Protein AF-A0A529WY49-F1 (afdb_monomer)

Sequence (151 aa):
MQHLTAADKLTPVLFQMRWRTIGAAQGFFITSDDPVVRWVEPKTWHPIYGDHGYLNKTAVVTFPLTPKVMLAMSWEDEGANAFAGRQGVDRLNRLRALQADEYLYAHLDHEVIRRMAVATKGSRPRMTTEGFGPKKFAATTLRRGRANRPS

Mean predicted aligned error: 10.13 Å

Radius of gyration: 17.01 Å; Cα contacts (8 Å, |Δi|>4): 220; chains: 1; bounding box: 43×46×38 Å

Foldseek 3Di:
DFVVQLCVQCV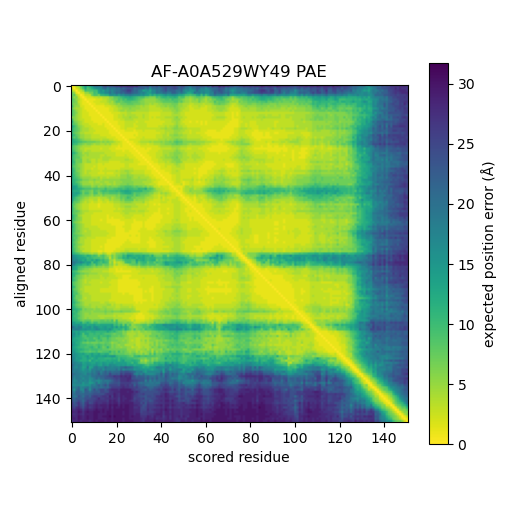VLQVLWDKAKEFAPDWFAKAAPPQKFKDADQVCADPPPGRVPSPRQRIKIWGAPTRTMIMITHNDPPDHYHYDYPVRRVVNNLRNLLQHQQDMGDPDDDVVVVVSVVVNHPNHDPDDPPPGTPPDDDPPPPPPPPPDDDD

Structure (mmCIF, N/CA/C/O backbone):
data_AF-A0A529WY49-F1
#
_entry.id   AF-A0A529WY49-F1
#
loop_
_atom_site.group_PDB
_atom_site.id
_atom_site.type_symbol
_atom_site.label_atom_id
_atom_site.label_alt_id
_atom_site.label_comp_id
_atom_site.label_asym_id
_atom_site.label_entity_id
_atom_site.label_seq_id
_atom_site.pdbx_PDB_ins_code
_atom_site.Cartn_x
_atom_site.Cartn_y
_atom_site.Cartn_z
_atom_site.occupancy
_atom_site.B_iso_or_equiv
_atom_site.auth_seq_id
_atom_site.auth_comp_id
_atom_site.auth_asym_id
_atom_site.auth_atom_id
_atom_site.pdbx_PDB_model_num
ATOM 1 N N . MET A 1 1 ? 15.569 -20.079 4.796 1.00 44.19 1 MET A N 1
ATOM 2 C CA . MET A 1 1 ? 16.680 -19.318 4.175 1.00 44.19 1 MET A CA 1
ATOM 3 C C . MET A 1 1 ? 16.376 -18.776 2.763 1.00 44.19 1 MET A C 1
ATOM 5 O O . MET A 1 1 ? 17.164 -17.988 2.275 1.00 44.19 1 MET A O 1
ATOM 9 N N . GLN A 1 2 ? 15.250 -19.125 2.109 1.00 51.41 2 GLN A N 1
ATOM 10 C CA . GLN A 1 2 ? 14.905 -18.635 0.754 1.00 51.41 2 GLN A CA 1
ATOM 11 C C . GLN A 1 2 ? 14.314 -17.207 0.708 1.00 51.41 2 GLN A C 1
ATOM 13 O O . GLN A 1 2 ? 14.449 -16.527 -0.305 1.00 51.41 2 GLN A O 1
ATOM 18 N N . HIS A 1 3 ? 13.678 -16.736 1.788 1.00 49.66 3 HIS A N 1
ATOM 19 C CA . HIS A 1 3 ? 13.036 -15.412 1.829 1.00 49.66 3 HIS A CA 1
ATOM 20 C C . HIS A 1 3 ? 14.036 -14.247 1.850 1.00 49.66 3 HIS A C 1
ATOM 22 O O . HIS A 1 3 ? 13.788 -13.239 1.193 1.00 49.66 3 HIS A O 1
ATOM 28 N N . LEU A 1 4 ? 15.185 -14.407 2.526 1.00 58.19 4 LEU A N 1
ATOM 29 C CA . LEU A 1 4 ? 16.255 -13.399 2.516 1.00 58.19 4 LEU A CA 1
ATOM 30 C C . LEU A 1 4 ? 16.733 -13.134 1.082 1.00 58.19 4 LEU A C 1
ATOM 32 O O . LEU A 1 4 ? 16.799 -11.995 0.647 1.00 58.19 4 LEU A O 1
ATOM 36 N N . THR A 1 5 ? 16.923 -14.195 0.295 1.00 66.69 5 THR A N 1
ATOM 37 C CA . THR A 1 5 ? 17.473 -14.100 -1.064 1.00 66.69 5 THR A CA 1
ATOM 38 C C . THR A 1 5 ? 16.545 -13.404 -2.060 1.00 66.69 5 THR A C 1
ATOM 40 O O . THR A 1 5 ? 17.014 -12.911 -3.083 1.00 66.69 5 THR A O 1
ATOM 43 N N . ALA A 1 6 ? 15.230 -13.407 -1.819 1.00 70.38 6 ALA A N 1
ATOM 44 C CA . ALA A 1 6 ? 14.264 -12.657 -2.624 1.00 70.38 6 ALA A CA 1
ATOM 45 C C . ALA A 1 6 ? 14.196 -11.188 -2.183 1.00 70.38 6 ALA A C 1
ATOM 47 O O . ALA A 1 6 ? 14.141 -10.301 -3.035 1.00 70.38 6 ALA A O 1
ATOM 48 N N . ALA A 1 7 ? 14.265 -10.935 -0.873 1.00 74.88 7 ALA A N 1
ATOM 49 C CA . ALA A 1 7 ? 14.339 -9.588 -0.323 1.00 74.88 7 ALA A CA 1
ATOM 50 C C . ALA A 1 7 ? 15.612 -8.861 -0.790 1.00 74.88 7 ALA A C 1
ATOM 52 O O . ALA A 1 7 ? 15.498 -7.762 -1.324 1.00 74.88 7 ALA A O 1
ATOM 53 N N . ASP A 1 8 ? 16.791 -9.490 -0.719 1.00 80.75 8 ASP A N 1
ATOM 54 C CA . ASP A 1 8 ? 18.083 -8.929 -1.181 1.00 80.75 8 ASP A CA 1
ATOM 55 C C . ASP A 1 8 ? 18.046 -8.479 -2.647 1.00 80.75 8 ASP A C 1
ATOM 57 O O . ASP A 1 8 ? 18.707 -7.540 -3.077 1.00 80.75 8 ASP A O 1
ATOM 61 N N . LYS A 1 9 ? 17.237 -9.186 -3.420 1.00 80.81 9 LYS A N 1
ATOM 62 C CA . LYS A 1 9 ? 17.046 -9.044 -4.853 1.00 80.81 9 LYS A CA 1
ATOM 63 C C . LYS A 1 9 ? 16.071 -7.905 -5.187 1.00 80.81 9 LYS A C 1
ATOM 65 O O . LYS A 1 9 ? 16.351 -7.090 -6.062 1.00 80.81 9 LYS A O 1
ATOM 70 N N . LEU A 1 10 ? 14.961 -7.816 -4.454 1.00 84.38 10 LEU A N 1
ATOM 71 C CA . LEU A 1 10 ? 13.971 -6.738 -4.574 1.00 84.38 10 LEU A CA 1
ATOM 72 C C . LEU A 1 10 ? 14.458 -5.411 -3.988 1.00 84.38 10 LEU A C 1
ATOM 74 O O . LEU A 1 10 ? 14.068 -4.349 -4.467 1.00 84.38 10 LEU A O 1
ATOM 78 N N . THR A 1 11 ? 15.309 -5.468 -2.967 1.00 88.62 11 THR A N 1
ATOM 79 C CA . THR A 1 11 ? 15.764 -4.306 -2.200 1.00 88.62 11 THR A CA 1
ATOM 80 C C . THR A 1 11 ? 16.350 -3.205 -3.096 1.00 88.62 11 THR A C 1
ATOM 82 O O . THR A 1 11 ? 15.845 -2.084 -3.030 1.00 88.62 11 THR A O 1
ATOM 85 N N . PRO A 1 12 ? 17.304 -3.480 -4.012 1.00 91.06 12 PRO A N 1
ATOM 86 C CA . PRO A 1 12 ? 17.810 -2.470 -4.942 1.00 91.06 12 PRO A CA 1
ATOM 87 C C . PRO A 1 12 ? 16.725 -1.821 -5.807 1.00 91.06 12 PRO A C 1
ATOM 89 O O . PRO A 1 12 ? 16.810 -0.632 -6.093 1.00 91.06 12 PRO A O 1
ATOM 92 N N . VAL A 1 13 ? 15.701 -2.578 -6.215 1.00 90.56 13 VAL A N 1
ATOM 93 C CA . VAL A 1 13 ? 14.599 -2.056 -7.038 1.00 90.56 13 VAL A CA 1
ATOM 94 C C . VAL A 1 13 ? 13.734 -1.100 -6.225 1.00 90.56 13 VAL A C 1
ATOM 96 O O . VAL A 1 13 ? 13.459 0.008 -6.677 1.00 90.56 13 VAL A O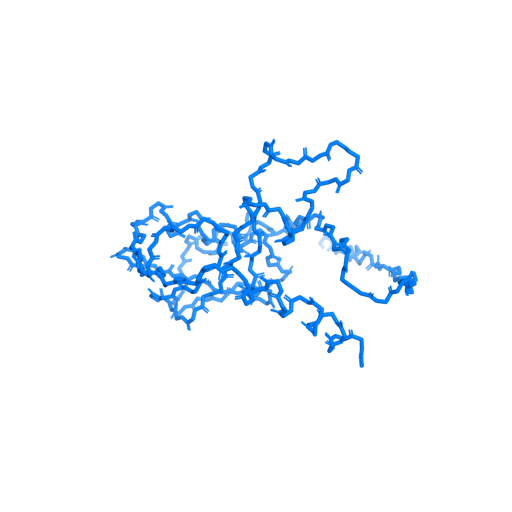 1
ATOM 99 N N . LEU A 1 14 ? 13.355 -1.491 -5.006 1.00 91.12 14 LEU A N 1
ATOM 100 C CA . LEU A 1 14 ? 12.554 -0.647 -4.114 1.00 91.12 14 LEU A CA 1
ATOM 101 C C . LEU A 1 14 ? 13.297 0.643 -3.732 1.00 91.12 14 LEU A C 1
ATOM 103 O O . LEU A 1 14 ? 12.681 1.703 -3.667 1.00 91.12 14 LEU A O 1
ATOM 107 N N . PHE A 1 15 ? 14.622 0.588 -3.554 1.00 92.50 15 PHE A N 1
ATOM 108 C CA . PHE A 1 15 ? 15.444 1.778 -3.294 1.00 92.50 15 PHE A CA 1
ATOM 109 C C . PHE A 1 15 ? 15.567 2.733 -4.489 1.00 92.50 15 PHE A C 1
ATOM 111 O O . PHE A 1 15 ? 15.856 3.910 -4.290 1.00 92.50 15 PHE A O 1
ATOM 118 N N . GLN A 1 16 ? 15.351 2.258 -5.718 1.00 93.19 16 GLN A N 1
ATOM 119 C CA . GLN A 1 16 ? 15.341 3.115 -6.908 1.00 93.19 16 GLN A CA 1
ATOM 120 C C . GLN A 1 16 ? 13.986 3.787 -7.157 1.00 93.19 16 GLN A C 1
ATOM 122 O O . GLN A 1 16 ? 13.923 4.772 -7.895 1.00 93.19 16 GLN A O 1
ATOM 127 N N . MET A 1 17 ? 12.905 3.271 -6.569 1.00 94.81 17 MET A N 1
ATOM 128 C CA . MET A 1 17 ? 11.597 3.920 -6.629 1.00 94.81 17 MET A CA 1
ATOM 129 C C . MET A 1 17 ? 11.607 5.229 -5.828 1.00 94.81 17 MET A C 1
ATOM 131 O O . MET A 1 17 ? 12.427 5.435 -4.933 1.00 94.81 17 MET A O 1
ATOM 135 N N . ARG A 1 18 ? 10.673 6.128 -6.133 1.00 95.12 18 ARG A N 1
ATOM 136 C CA . ARG A 1 18 ? 10.384 7.314 -5.327 1.00 95.12 18 ARG A CA 1
ATOM 137 C C . ARG A 1 18 ? 9.452 6.936 -4.190 1.00 95.12 18 ARG A C 1
ATOM 139 O O . ARG A 1 18 ? 8.464 6.237 -4.398 1.00 95.12 18 ARG A O 1
ATOM 146 N N . TRP A 1 19 ? 9.802 7.378 -2.988 1.00 94.69 19 TRP A N 1
ATOM 147 C CA . TRP A 1 19 ? 9.083 7.063 -1.760 1.00 94.69 19 TRP A CA 1
ATOM 148 C C . TRP A 1 19 ? 8.257 8.267 -1.358 1.00 94.69 19 TRP A C 1
ATOM 150 O O . TRP A 1 19 ? 8.748 9.397 -1.366 1.00 94.69 19 TRP A O 1
ATOM 160 N N . ARG A 1 20 ? 7.015 8.016 -0.961 1.00 95.00 20 ARG A N 1
ATOM 161 C CA . ARG A 1 20 ? 6.133 9.055 -0.444 1.00 95.00 20 ARG A CA 1
ATOM 162 C C . ARG A 1 20 ? 5.215 8.525 0.633 1.00 95.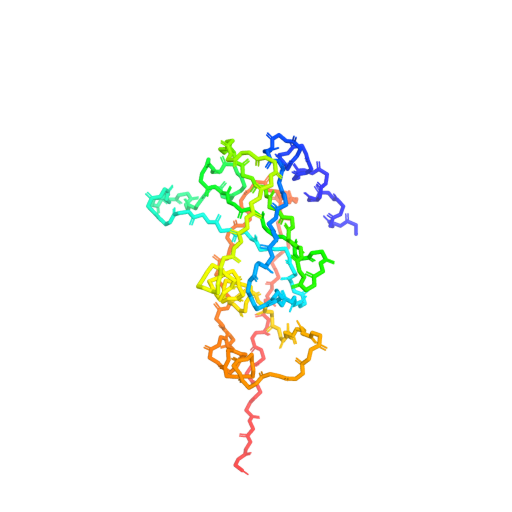00 20 ARG A C 1
ATOM 164 O O . ARG A 1 20 ? 4.946 7.323 0.708 1.00 95.00 20 ARG A O 1
ATOM 171 N N . THR A 1 21 ? 4.673 9.439 1.424 1.00 96.56 21 THR A N 1
ATOM 172 C CA . THR A 1 21 ? 3.584 9.112 2.343 1.00 96.56 21 THR A CA 1
ATOM 173 C C . THR A 1 21 ? 2.241 9.561 1.781 1.00 96.56 21 THR A C 1
ATOM 175 O O . THR A 1 21 ? 2.129 10.575 1.093 1.00 96.56 21 THR A O 1
ATOM 178 N N . ILE A 1 22 ? 1.204 8.777 2.056 1.00 96.56 22 ILE A N 1
ATOM 179 C CA . ILE A 1 22 ? -0.184 9.108 1.756 1.00 96.56 22 ILE A CA 1
ATOM 180 C C . ILE A 1 22 ? -0.929 9.204 3.084 1.00 96.56 22 ILE A C 1
ATOM 182 O O . ILE A 1 22 ? -1.044 8.213 3.807 1.00 96.56 22 ILE A O 1
ATOM 186 N N . GLY A 1 23 ? -1.439 10.391 3.399 1.00 97.50 23 GLY A N 1
ATOM 187 C CA . GLY A 1 23 ? -2.301 10.642 4.546 1.00 97.50 23 GLY A CA 1
ATOM 188 C C . GLY A 1 23 ? -3.770 10.347 4.235 1.00 97.50 23 GLY A C 1
ATOM 189 O O . GLY A 1 23 ? -4.278 10.741 3.187 1.00 97.50 23 GLY A O 1
ATOM 190 N N . ALA A 1 24 ? -4.491 9.697 5.148 1.00 96.44 24 ALA A N 1
ATOM 191 C CA . ALA A 1 24 ? -5.942 9.534 5.048 1.00 96.44 24 ALA A CA 1
ATOM 192 C C . ALA A 1 24 ? -6.656 10.794 5.565 1.00 96.44 24 ALA A C 1
ATOM 194 O O . ALA A 1 24 ? -6.964 10.898 6.758 1.00 96.44 24 ALA A O 1
ATOM 195 N N . ALA A 1 25 ? -6.946 11.740 4.665 1.00 94.94 25 ALA A N 1
ATOM 196 C CA . ALA A 1 25 ? -7.706 12.948 5.001 1.00 94.94 25 ALA A CA 1
ATOM 197 C C . ALA A 1 25 ? -9.135 12.609 5.463 1.00 94.94 25 ALA A C 1
ATOM 199 O O . ALA A 1 25 ? -9.695 13.284 6.323 1.00 94.94 25 ALA A O 1
ATOM 200 N N . GLN A 1 26 ? -9.716 11.528 4.932 1.00 92.44 26 GLN A N 1
ATOM 201 C CA . GLN A 1 26 ? -11.010 10.990 5.356 1.00 92.44 26 GLN A CA 1
ATOM 202 C C . GLN A 1 26 ? -10.954 9.464 5.452 1.00 92.44 26 GLN A C 1
ATOM 204 O O . GLN A 1 26 ? -10.344 8.812 4.613 1.00 92.44 26 GLN A O 1
ATOM 209 N N . GLY A 1 27 ? -11.635 8.882 6.443 1.00 91.44 27 GLY A N 1
ATOM 210 C CA . GLY A 1 27 ? -11.596 7.434 6.677 1.00 91.44 27 GLY A CA 1
ATOM 211 C C . GLY A 1 27 ? -10.279 6.976 7.310 1.00 91.44 27 GLY A C 1
ATOM 212 O O . GLY A 1 27 ? -9.654 7.726 8.066 1.00 91.44 27 GLY A O 1
ATOM 213 N N . PHE A 1 28 ? -9.891 5.730 7.043 1.00 94.81 28 PHE A N 1
ATOM 214 C CA . PHE A 1 28 ? -8.671 5.118 7.564 1.00 94.81 28 PHE A CA 1
ATOM 215 C C . PHE A 1 28 ? -8.215 3.945 6.690 1.00 94.81 28 PHE A C 1
ATOM 217 O O . PHE A 1 28 ? -9.024 3.301 6.017 1.00 94.81 28 PHE A O 1
ATOM 224 N N . PHE A 1 29 ? -6.920 3.655 6.716 1.00 95.88 29 PHE A N 1
ATOM 225 C CA . PHE A 1 29 ? -6.348 2.504 6.032 1.00 95.88 29 PHE A CA 1
ATOM 226 C C . PHE A 1 29 ? -6.490 1.226 6.857 1.00 95.88 29 PHE A C 1
ATOM 228 O O . PHE A 1 29 ? -6.315 1.238 8.077 1.00 95.88 29 PHE A O 1
ATOM 235 N N . ILE A 1 30 ? -6.785 0.125 6.170 1.00 93.62 30 ILE A N 1
ATOM 236 C CA . ILE A 1 30 ? -6.760 -1.230 6.731 1.00 93.62 30 ILE A CA 1
ATOM 237 C C . ILE A 1 30 ? -5.419 -1.897 6.426 1.00 93.62 30 ILE A C 1
ATOM 239 O O . ILE A 1 30 ? -4.714 -1.496 5.492 1.00 93.62 30 ILE A O 1
ATOM 243 N N . THR A 1 31 ? -5.099 -2.947 7.173 1.00 94.06 31 THR A N 1
ATOM 244 C CA . THR A 1 31 ? -3.994 -3.862 6.868 1.00 94.06 31 THR A CA 1
ATOM 245 C C . THR A 1 31 ? -4.502 -5.304 6.764 1.00 94.06 31 THR A C 1
ATOM 247 O O . THR A 1 31 ? -5.697 -5.554 6.918 1.00 94.06 31 THR A O 1
ATOM 250 N N . SER A 1 32 ? -3.621 -6.238 6.440 1.00 91.38 32 SER A N 1
ATOM 251 C CA . SER A 1 32 ? -3.924 -7.655 6.217 1.00 91.38 32 SER A CA 1
ATOM 252 C C . SER A 1 32 ? -2.732 -8.523 6.613 1.00 91.38 32 SER A C 1
ATOM 254 O O . SER A 1 32 ? -1.676 -8.010 6.985 1.00 91.38 32 SER A O 1
ATOM 256 N N . ASP A 1 33 ? -2.918 -9.834 6.536 1.00 87.56 33 ASP A N 1
ATOM 257 C CA . ASP A 1 33 ? -1.850 -10.834 6.631 1.00 87.56 33 ASP A CA 1
ATOM 258 C C . ASP A 1 33 ? -0.790 -10.721 5.517 1.00 87.56 33 ASP A C 1
ATOM 260 O O . ASP A 1 33 ? 0.373 -11.033 5.763 1.00 87.56 33 ASP A O 1
ATOM 264 N N . ASP A 1 34 ? -1.150 -10.185 4.345 1.00 89.25 34 ASP A N 1
ATOM 265 C CA . ASP A 1 34 ? -0.203 -9.697 3.328 1.00 89.25 34 ASP A CA 1
ATOM 266 C C . ASP A 1 34 ? -0.310 -8.166 3.155 1.00 89.25 34 ASP A C 1
ATOM 268 O O . ASP A 1 34 ? -1.114 -7.677 2.352 1.00 89.25 34 ASP A O 1
ATOM 272 N N . PRO A 1 35 ? 0.421 -7.368 3.958 1.00 90.75 35 PRO A N 1
ATOM 273 C CA . PRO A 1 35 ? 0.188 -5.928 4.056 1.00 90.75 35 PRO A CA 1
ATOM 274 C C . PRO A 1 35 ? 0.841 -5.113 2.928 1.00 90.75 35 PRO A C 1
ATOM 276 O O . PRO A 1 35 ? 0.444 -3.964 2.695 1.00 90.75 35 PRO A O 1
ATOM 279 N N . VAL A 1 36 ? 1.838 -5.679 2.236 1.00 92.50 36 VAL A N 1
ATOM 280 C CA . VAL A 1 36 ? 2.570 -5.013 1.151 1.00 92.50 36 VAL A CA 1
ATOM 281 C C . VAL A 1 36 ? 1.884 -5.320 -0.173 1.00 92.50 36 VAL A C 1
ATOM 283 O O . VAL A 1 36 ? 2.006 -6.401 -0.737 1.00 92.50 36 VAL A O 1
ATOM 286 N N . VAL A 1 37 ? 1.177 -4.332 -0.710 1.00 92.56 37 VAL A N 1
ATOM 287 C CA . VAL A 1 37 ? 0.372 -4.495 -1.922 1.00 92.56 37 VAL A CA 1
ATOM 288 C C . VAL A 1 37 ? 1.093 -3.878 -3.104 1.00 92.56 37 VAL A C 1
ATOM 290 O O . VAL A 1 37 ? 1.372 -2.680 -3.091 1.00 92.56 37 VAL A O 1
ATOM 293 N N . ARG A 1 38 ? 1.325 -4.668 -4.154 1.00 91.81 38 ARG A N 1
ATOM 294 C CA . ARG A 1 38 ? 1.749 -4.173 -5.468 1.00 91.81 38 ARG A CA 1
ATOM 295 C C . ARG A 1 38 ? 0.556 -4.104 -6.414 1.00 91.81 38 ARG A C 1
ATOM 297 O O . ARG A 1 38 ? -0.249 -5.032 -6.488 1.00 91.81 38 ARG A O 1
ATOM 304 N N . TRP A 1 39 ? 0.489 -3.027 -7.180 1.00 89.50 39 TRP A N 1
ATOM 305 C CA . TRP A 1 39 ? -0.430 -2.869 -8.295 1.00 89.50 39 TRP A CA 1
ATOM 306 C C . TRP A 1 39 ? 0.320 -2.340 -9.518 1.00 89.50 39 TRP A C 1
ATOM 308 O O . TRP A 1 39 ? 1.273 -1.579 -9.387 1.00 89.50 39 TRP A O 1
ATOM 318 N N . VAL A 1 40 ? -0.105 -2.766 -10.702 1.00 89.06 40 VAL A N 1
ATOM 319 C CA . VAL A 1 40 ? 0.414 -2.322 -11.999 1.00 89.06 40 VAL A CA 1
ATOM 320 C C . VAL A 1 40 ? -0.786 -1.999 -12.874 1.00 89.06 40 VAL A C 1
ATOM 322 O O . VAL A 1 40 ? -1.745 -2.772 -12.894 1.00 89.06 40 VAL A O 1
ATOM 325 N N . GLU A 1 41 ? -0.721 -0.891 -13.609 1.00 88.38 41 GLU A N 1
ATOM 326 C CA . GLU A 1 41 ? -1.739 -0.519 -14.592 1.00 88.38 41 GLU A CA 1
ATOM 327 C C . GLU A 1 41 ? -1.944 -1.657 -15.616 1.00 88.38 41 GLU A C 1
ATOM 329 O O . GLU A 1 41 ? -1.010 -1.992 -16.344 1.00 88.38 41 GLU A O 1
ATOM 334 N N . PRO A 1 42 ? -3.146 -2.260 -15.719 1.00 88.69 42 PRO A N 1
ATOM 335 C CA . PRO A 1 42 ? -3.386 -3.404 -16.605 1.00 88.69 42 PRO A CA 1
ATOM 336 C C . PRO A 1 42 ? -3.034 -3.158 -18.075 1.00 88.69 42 PRO A C 1
ATOM 338 O O . PRO A 1 42 ? -2.685 -4.088 -18.798 1.00 88.69 42 PRO A O 1
ATOM 341 N N . LYS A 1 43 ? -3.092 -1.900 -18.526 1.00 90.25 43 LYS A N 1
ATOM 342 C CA . LYS A 1 43 ? -2.749 -1.515 -19.902 1.00 90.25 43 LYS A CA 1
ATOM 343 C C . LYS A 1 43 ? -1.264 -1.679 -20.237 1.00 90.25 43 LYS A C 1
ATOM 345 O O . LYS A 1 43 ? -0.929 -1.702 -21.415 1.00 90.25 43 LYS A O 1
ATOM 350 N N . THR A 1 44 ? -0.381 -1.779 -19.242 1.00 87.75 44 THR A N 1
ATOM 351 C CA . THR A 1 44 ? 1.066 -1.962 -19.459 1.00 87.75 44 THR A CA 1
ATOM 352 C C . THR A 1 44 ? 1.500 -3.425 -19.406 1.00 87.75 44 THR A C 1
ATOM 354 O O . THR A 1 44 ? 2.695 -3.721 -19.445 1.00 87.75 44 THR A O 1
ATOM 357 N N . TRP A 1 45 ? 0.548 -4.356 -19.310 1.00 87.25 45 TRP A N 1
ATOM 358 C CA . TRP A 1 45 ? 0.844 -5.782 -19.266 1.00 87.25 45 TRP A CA 1
ATOM 359 C C . TRP A 1 45 ? 1.224 -6.290 -20.654 1.00 87.25 45 TRP A C 1
ATOM 361 O O . TRP A 1 45 ? 0.525 -6.056 -21.641 1.00 87.25 45 TRP A O 1
ATOM 371 N N . HIS A 1 46 ? 2.333 -7.020 -20.726 1.00 83.12 46 HIS A N 1
ATOM 37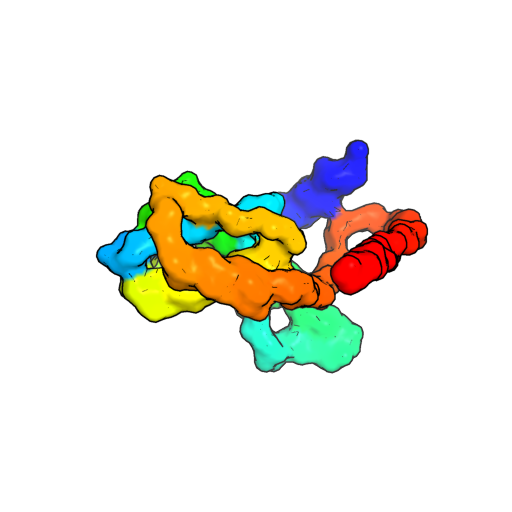2 C CA . HIS A 1 46 ? 2.754 -7.678 -21.950 1.00 83.12 46 HIS A CA 1
ATOM 373 C C . HIS A 1 46 ? 1.987 -9.000 -22.124 1.00 83.12 46 HIS A C 1
ATOM 375 O O . HIS A 1 46 ? 1.927 -9.785 -21.174 1.00 83.12 46 HIS A O 1
ATOM 381 N N . PRO A 1 47 ? 1.472 -9.325 -23.326 1.00 80.56 47 PRO A N 1
ATOM 382 C CA . PRO A 1 47 ? 0.684 -10.542 -23.546 1.00 80.56 47 PRO A CA 1
ATOM 383 C C . PRO A 1 47 ? 1.402 -11.851 -23.184 1.00 80.56 47 PRO A C 1
ATOM 385 O O . PRO A 1 47 ? 0.755 -12.815 -22.791 1.00 80.56 47 PRO A O 1
ATOM 388 N N . ILE A 1 48 ? 2.734 -11.887 -23.322 1.00 75.69 48 ILE A N 1
ATOM 389 C CA . ILE A 1 48 ? 3.555 -13.095 -23.110 1.00 75.69 48 ILE A CA 1
ATOM 390 C C . ILE A 1 48 ? 4.268 -13.090 -21.749 1.00 75.69 48 ILE A C 1
ATOM 392 O O . ILE A 1 48 ? 4.392 -14.135 -21.124 1.00 75.69 48 ILE A O 1
ATOM 396 N N . TYR A 1 49 ? 4.727 -11.925 -21.283 1.00 68.31 49 TYR A N 1
ATOM 397 C CA . TYR A 1 49 ? 5.613 -11.802 -20.109 1.00 68.31 49 TYR A CA 1
ATOM 398 C C . TYR A 1 49 ? 4.874 -11.257 -18.875 1.00 68.31 49 TYR A C 1
ATOM 400 O O . TYR A 1 49 ? 5.475 -10.962 -17.846 1.00 68.31 49 TYR A O 1
ATOM 408 N N . GLY A 1 50 ? 3.554 -11.081 -18.985 1.00 83.50 50 GLY A N 1
ATOM 409 C CA . GLY A 1 50 ? 2.720 -10.563 -17.912 1.00 83.50 50 GLY A CA 1
ATOM 410 C C . GLY A 1 50 ? 3.038 -9.112 -17.557 1.00 83.50 50 GLY A C 1
ATOM 411 O O . GLY A 1 50 ? 3.321 -8.273 -18.414 1.00 83.50 50 GLY A O 1
ATOM 412 N N . ASP A 1 51 ? 2.951 -8.796 -16.270 1.00 84.88 51 ASP A N 1
ATOM 413 C CA . ASP A 1 51 ? 2.973 -7.421 -15.773 1.00 84.88 51 ASP A CA 1
ATOM 414 C C . ASP A 1 51 ? 4.379 -6.862 -15.491 1.00 84.88 51 ASP A C 1
ATOM 416 O O . ASP A 1 51 ? 4.477 -5.727 -15.030 1.00 84.88 51 ASP A O 1
ATOM 420 N N . HIS A 1 52 ? 5.453 -7.622 -15.753 1.00 83.00 52 HIS A N 1
ATOM 421 C CA . HIS A 1 52 ? 6.852 -7.278 -15.436 1.00 83.00 52 HIS A CA 1
ATOM 422 C C . HIS A 1 52 ? 7.133 -6.939 -13.951 1.00 83.00 52 HIS A C 1
ATOM 424 O O . HIS A 1 52 ? 8.182 -6.376 -13.613 1.00 83.00 52 HIS A O 1
ATOM 430 N N . GLY A 1 53 ? 6.231 -7.291 -13.031 1.00 86.94 53 GLY A N 1
ATOM 431 C CA . GLY A 1 53 ? 6.469 -7.198 -11.594 1.00 86.94 53 GLY A CA 1
ATOM 432 C C . GLY A 1 53 ? 6.757 -5.775 -11.097 1.00 86.94 53 GLY A C 1
ATOM 433 O O . GLY A 1 53 ? 5.986 -4.843 -11.323 1.00 86.94 53 GLY A O 1
ATOM 434 N N . TYR A 1 54 ? 7.861 -5.625 -10.360 1.00 89.00 54 TYR A N 1
ATOM 435 C CA . TYR A 1 54 ? 8.322 -4.354 -9.777 1.00 89.00 54 TYR A CA 1
ATOM 436 C C . TYR A 1 54 ? 9.126 -3.493 -10.765 1.00 89.00 54 TYR A C 1
ATOM 438 O O . TYR A 1 54 ? 9.322 -2.303 -10.529 1.00 89.00 54 TYR A O 1
ATOM 446 N N . LEU A 1 55 ? 9.591 -4.084 -11.872 1.00 88.00 55 LEU A N 1
ATOM 447 C CA . LEU A 1 55 ? 10.352 -3.377 -12.907 1.00 88.00 55 LEU A CA 1
ATOM 448 C C . LEU A 1 55 ? 9.446 -2.590 -13.860 1.00 88.00 55 LEU A C 1
ATOM 450 O O . LEU A 1 55 ? 9.921 -1.702 -14.569 1.00 88.00 55 LEU A O 1
ATOM 454 N N . ASN A 1 56 ? 8.147 -2.889 -13.863 1.00 89.12 56 ASN A N 1
ATOM 455 C CA . ASN A 1 56 ? 7.171 -2.128 -14.622 1.00 89.12 56 ASN A CA 1
ATOM 456 C C . ASN A 1 56 ? 7.114 -0.679 -14.121 1.00 89.12 56 ASN A C 1
ATOM 458 O O . ASN A 1 56 ? 6.937 -0.434 -12.928 1.00 89.12 56 ASN A O 1
ATOM 462 N N . LYS A 1 57 ? 7.235 0.289 -15.034 1.00 90.56 57 LYS A N 1
ATOM 463 C CA . LYS A 1 57 ? 7.260 1.718 -14.692 1.00 90.56 57 LYS A CA 1
ATOM 464 C C . LYS A 1 57 ? 5.946 2.235 -14.107 1.00 90.56 57 LYS A C 1
ATOM 466 O O . LYS A 1 57 ? 5.978 3.199 -13.357 1.00 90.56 57 LYS A O 1
ATOM 471 N N . THR A 1 58 ? 4.830 1.539 -14.327 1.00 91.31 58 THR A N 1
ATOM 472 C CA . THR A 1 58 ? 3.543 1.845 -13.680 1.00 91.31 58 THR A CA 1
ATOM 473 C C . THR A 1 58 ? 3.312 1.053 -12.390 1.00 91.31 58 THR A C 1
ATOM 475 O O . THR A 1 58 ? 2.187 1.008 -11.893 1.00 91.31 58 THR A O 1
ATOM 478 N N . ALA A 1 59 ? 4.327 0.354 -11.869 1.00 91.75 59 ALA A N 1
ATOM 479 C CA . ALA A 1 59 ? 4.210 -0.351 -10.600 1.00 91.75 59 ALA A CA 1
ATOM 480 C C . ALA A 1 59 ? 4.113 0.641 -9.438 1.00 91.75 59 ALA A C 1
ATOM 482 O O . ALA A 1 59 ? 4.967 1.514 -9.273 1.00 91.75 59 ALA A O 1
ATOM 483 N N . VAL A 1 60 ? 3.098 0.440 -8.602 1.00 92.81 60 VAL A N 1
ATOM 484 C CA . VAL A 1 60 ? 2.919 1.120 -7.323 1.00 92.81 60 VAL A CA 1
ATOM 485 C C . VAL A 1 60 ? 2.903 0.069 -6.225 1.00 92.81 60 VAL A C 1
ATOM 487 O O . VAL A 1 60 ? 2.128 -0.889 -6.272 1.00 92.81 60 VAL A O 1
ATOM 490 N N . VAL A 1 61 ? 3.756 0.249 -5.226 1.00 94.81 61 VAL A N 1
ATOM 491 C CA . VAL A 1 61 ? 3.824 -0.601 -4.036 1.00 94.81 61 VAL A CA 1
ATOM 492 C C . VAL A 1 61 ? 3.347 0.211 -2.847 1.00 94.81 61 VAL A C 1
ATOM 494 O O . VAL A 1 61 ? 3.766 1.350 -2.674 1.00 94.81 61 VAL A O 1
ATOM 497 N N . THR A 1 62 ? 2.474 -0.354 -2.020 1.00 96.06 62 THR A N 1
ATOM 498 C CA . THR A 1 62 ? 1.914 0.335 -0.856 1.00 96.06 62 THR A CA 1
ATOM 499 C C . THR A 1 62 ? 1.986 -0.512 0.401 1.00 96.06 62 THR A C 1
ATOM 501 O O . THR A 1 62 ? 1.788 -1.725 0.352 1.00 96.06 62 THR A O 1
ATOM 504 N N . PHE A 1 63 ? 2.222 0.141 1.534 1.00 96.12 63 PHE A N 1
ATOM 505 C CA . PHE A 1 63 ? 2.293 -0.493 2.845 1.00 96.12 63 PHE A CA 1
ATOM 506 C C . PHE A 1 63 ? 1.689 0.441 3.911 1.00 96.12 63 PHE A C 1
ATOM 508 O O . PHE A 1 63 ? 2.169 1.565 4.076 1.00 96.12 63 PHE A O 1
ATOM 515 N N . PRO A 1 64 ? 0.605 0.049 4.606 1.00 96.56 64 PRO A N 1
ATOM 516 C CA . PRO A 1 64 ? 0.001 0.881 5.641 1.00 96.56 64 PRO A CA 1
ATOM 517 C C . PRO A 1 64 ? 0.910 0.912 6.880 1.00 96.56 64 PRO A C 1
ATOM 519 O O . PRO A 1 64 ? 1.187 -0.127 7.469 1.00 96.56 64 PRO A O 1
ATOM 522 N N . LEU A 1 65 ? 1.355 2.106 7.285 1.00 96.06 65 LEU A N 1
ATOM 523 C CA . LEU A 1 65 ? 2.176 2.304 8.489 1.00 96.06 65 LEU A CA 1
ATOM 524 C C . LEU A 1 65 ? 1.300 2.502 9.730 1.00 96.06 65 LEU A C 1
ATOM 526 O O . LEU A 1 65 ? 1.608 2.017 10.813 1.00 96.06 65 LEU A O 1
ATOM 530 N N . THR A 1 66 ? 0.195 3.230 9.562 1.00 95.31 66 THR A N 1
ATOM 531 C CA . THR A 1 66 ? -0.825 3.476 10.586 1.00 95.31 66 THR A CA 1
ATOM 532 C C . THR A 1 66 ? -2.205 3.539 9.916 1.00 95.31 66 THR A C 1
ATOM 534 O O . THR A 1 66 ? -2.287 3.641 8.688 1.00 95.31 66 THR A O 1
ATOM 537 N N . PRO A 1 67 ? -3.318 3.588 10.674 1.00 95.44 67 PRO A N 1
ATOM 538 C CA . PRO A 1 67 ? -4.639 3.842 10.094 1.00 95.44 67 PRO A CA 1
A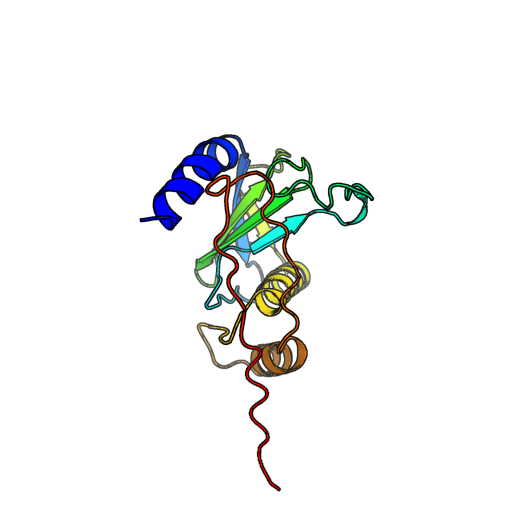TOM 539 C C . PRO A 1 67 ? -4.744 5.180 9.339 1.00 95.44 67 PRO A C 1
ATOM 541 O O . PRO A 1 67 ? -5.703 5.388 8.598 1.00 95.44 67 PRO A O 1
ATOM 544 N N . LYS A 1 68 ? -3.786 6.101 9.511 1.00 97.00 68 LYS A N 1
ATOM 545 C CA . LYS A 1 68 ? -3.778 7.423 8.870 1.00 97.00 68 LYS A CA 1
ATOM 546 C C . LYS A 1 68 ? -2.657 7.638 7.865 1.00 97.00 68 LYS A C 1
ATOM 548 O O . LYS A 1 68 ? -2.750 8.593 7.104 1.00 97.00 68 LYS A O 1
ATOM 553 N N . VAL A 1 69 ? -1.637 6.785 7.837 1.00 97.19 69 VAL A N 1
ATOM 554 C CA . VAL A 1 69 ? -0.451 6.969 6.995 1.00 97.19 69 VAL A CA 1
ATOM 555 C C . VAL A 1 69 ? -0.125 5.677 6.262 1.00 97.19 69 VAL A C 1
ATOM 557 O O . VAL A 1 69 ? -0.017 4.611 6.866 1.00 97.19 69 VAL A O 1
ATOM 560 N N . MET A 1 70 ? 0.076 5.786 4.954 1.00 97.19 70 MET A N 1
ATOM 561 C CA . MET A 1 70 ? 0.520 4.704 4.084 1.00 97.19 70 MET A CA 1
ATOM 562 C C . MET A 1 70 ? 1.812 5.104 3.384 1.00 97.19 70 MET A C 1
ATOM 564 O O . MET A 1 70 ? 1.905 6.197 2.834 1.00 97.19 70 MET A O 1
ATOM 568 N N . LEU A 1 71 ? 2.796 4.213 3.385 1.00 97.00 71 LEU A N 1
ATOM 569 C CA . LEU A 1 71 ? 3.961 4.324 2.523 1.00 97.00 71 LEU A CA 1
ATOM 570 C C . LEU A 1 71 ? 3.568 3.903 1.106 1.00 97.00 71 LEU A C 1
ATOM 572 O O . LEU A 1 71 ? 2.909 2.875 0.931 1.00 97.00 71 LEU A O 1
ATOM 576 N N . ALA A 1 72 ? 3.987 4.673 0.108 1.00 95.88 72 ALA A N 1
ATOM 577 C CA . ALA A 1 72 ? 3.868 4.313 -1.296 1.00 95.88 72 ALA A CA 1
ATOM 578 C C . ALA A 1 72 ? 5.216 4.467 -2.008 1.00 95.88 72 ALA A C 1
ATOM 580 O O . ALA A 1 72 ? 5.978 5.391 -1.720 1.00 95.88 72 ALA A O 1
ATOM 581 N N . MET A 1 73 ? 5.487 3.552 -2.934 1.00 95.31 73 MET A N 1
ATOM 582 C CA . MET A 1 73 ? 6.663 3.547 -3.796 1.00 95.31 73 MET A CA 1
ATOM 583 C C . MET A 1 73 ? 6.220 3.424 -5.255 1.00 95.31 73 MET A C 1
ATOM 585 O O . MET A 1 73 ? 5.439 2.529 -5.585 1.00 95.31 73 MET A O 1
ATOM 589 N N . SER A 1 74 ? 6.712 4.311 -6.114 1.00 95.00 74 SER A N 1
ATOM 590 C CA . SER A 1 74 ? 6.420 4.355 -7.554 1.00 95.00 74 SER A CA 1
ATOM 591 C C . SER A 1 74 ? 7.650 4.809 -8.337 1.00 95.00 74 SER A C 1
ATOM 593 O O . SER A 1 74 ? 8.579 5.381 -7.773 1.00 95.00 74 SER A O 1
ATOM 595 N N . TRP A 1 75 ? 7.688 4.558 -9.645 1.00 93.00 75 TRP A N 1
ATOM 596 C CA . TRP A 1 75 ? 8.766 5.087 -10.492 1.00 93.00 75 TRP A CA 1
ATOM 597 C C . TRP A 1 75 ? 8.563 6.554 -10.871 1.00 93.00 75 TRP A C 1
ATOM 599 O O . TRP A 1 75 ? 9.543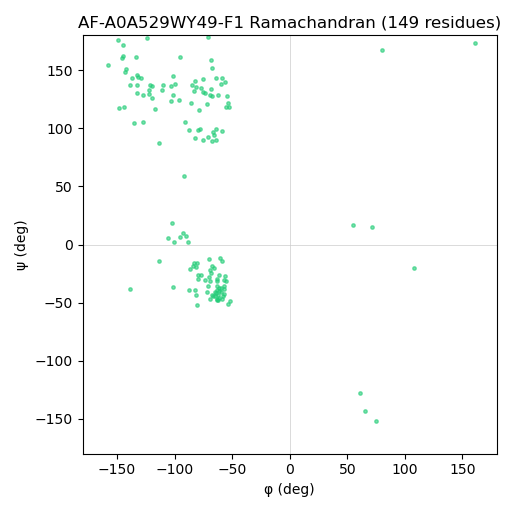 7.269 -11.073 1.00 93.00 75 TRP A O 1
ATOM 609 N N . GLU A 1 76 ? 7.309 6.991 -10.967 1.00 87.56 76 GLU A N 1
ATOM 610 C CA . GLU A 1 76 ? 6.957 8.386 -11.213 1.00 87.56 76 GLU A CA 1
ATOM 611 C C . GLU A 1 76 ? 7.146 9.228 -9.948 1.00 87.56 76 GLU A C 1
ATOM 613 O O . GLU A 1 76 ? 6.879 8.769 -8.831 1.00 87.56 76 GLU A O 1
ATOM 618 N N . ASP A 1 77 ? 7.622 10.460 -10.139 1.00 77.81 77 ASP A N 1
ATOM 619 C CA . ASP A 1 77 ? 7.759 11.444 -9.072 1.00 77.81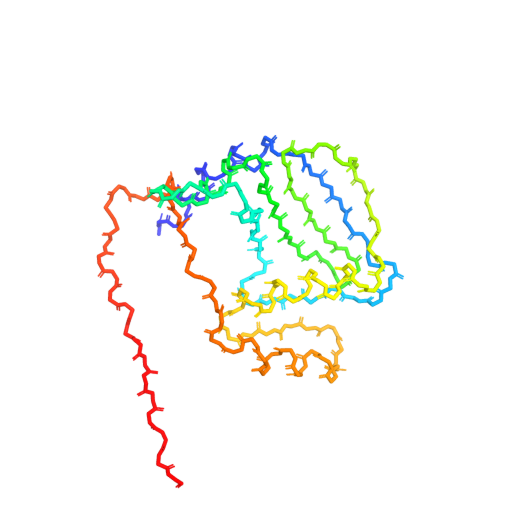 77 ASP A CA 1
ATOM 620 C C . ASP A 1 77 ? 6.450 12.221 -8.921 1.00 77.81 77 ASP A C 1
ATOM 622 O O . ASP A 1 77 ? 6.151 13.144 -9.676 1.00 77.81 77 ASP A O 1
ATOM 626 N N . GLU A 1 78 ? 5.655 11.809 -7.939 1.00 77.38 78 GLU A N 1
ATOM 627 C CA . GLU A 1 78 ? 4.402 12.466 -7.567 1.00 77.38 78 GLU A CA 1
ATOM 628 C C . GLU A 1 78 ? 4.551 13.326 -6.293 1.00 77.38 78 GLU A C 1
ATOM 630 O O . GLU A 1 78 ? 3.558 13.627 -5.624 1.00 77.38 78 GLU A O 1
ATOM 635 N N . GLY A 1 79 ? 5.783 13.680 -5.909 1.00 81.25 79 GLY A N 1
ATOM 636 C CA . GLY A 1 79 ? 6.081 14.411 -4.679 1.00 81.25 79 GLY A CA 1
ATOM 637 C C . GLY A 1 79 ? 6.103 13.548 -3.410 1.00 81.25 79 GLY A C 1
ATOM 638 O O . GLY A 1 79 ? 5.677 12.393 -3.383 1.00 81.25 79 GLY A O 1
ATOM 639 N N . ALA A 1 80 ? 6.622 14.128 -2.322 1.00 76.69 80 ALA A N 1
ATOM 640 C CA . ALA A 1 80 ? 6.943 13.396 -1.091 1.00 76.69 80 ALA A CA 1
ATOM 641 C C . ALA A 1 80 ? 5.730 13.056 -0.204 1.00 76.69 80 ALA A C 1
ATOM 643 O O . ALA A 1 80 ? 5.772 12.089 0.557 1.00 76.69 80 ALA A O 1
ATOM 644 N N . ASN A 1 81 ? 4.652 13.841 -0.286 1.00 86.19 81 ASN A N 1
ATOM 645 C CA . ASN A 1 81 ? 3.460 13.675 0.544 1.00 86.19 81 ASN A CA 1
ATOM 646 C C . ASN A 1 81 ? 2.197 13.889 -0.289 1.00 86.19 81 ASN A C 1
ATOM 648 O O . ASN A 1 81 ? 2.103 14.851 -1.048 1.00 86.19 81 ASN A O 1
ATOM 652 N N . ALA A 1 82 ? 1.203 13.031 -0.090 1.00 89.75 82 ALA A N 1
ATOM 653 C CA . ALA A 1 82 ? -0.120 13.164 -0.681 1.00 89.75 82 ALA A CA 1
ATOM 654 C C . ALA A 1 82 ? -1.207 12.936 0.370 1.00 89.75 82 ALA A C 1
ATOM 656 O O . ALA A 1 82 ? -0.976 12.310 1.404 1.00 89.75 82 ALA A O 1
ATOM 657 N N . PHE A 1 83 ? -2.422 13.393 0.082 1.00 94.25 83 PHE A N 1
ATOM 658 C CA . PHE A 1 83 ? -3.593 13.110 0.904 1.00 94.25 83 PHE A CA 1
ATOM 659 C C . PHE A 1 83 ? -4.666 12.417 0.073 1.00 94.25 83 PHE A C 1
ATOM 661 O O . PHE A 1 83 ? -5.039 12.879 -1.003 1.00 94.25 83 PHE A O 1
ATOM 668 N N . ALA A 1 84 ? -5.181 11.305 0.588 1.00 93.69 84 ALA A N 1
ATOM 669 C CA . ALA A 1 84 ? -6.300 10.589 0.006 1.00 93.69 84 ALA A CA 1
ATOM 670 C C . ALA A 1 84 ? -7.605 11.012 0.692 1.00 93.69 84 ALA A C 1
ATOM 672 O O . ALA A 1 84 ? -7.761 10.885 1.911 1.00 93.69 84 ALA A O 1
ATOM 673 N N . GLY A 1 85 ? -8.564 11.481 -0.108 1.00 94.88 85 GLY A N 1
ATOM 674 C CA . GLY A 1 85 ? -9.964 11.575 0.307 1.00 94.88 85 GLY A CA 1
ATOM 675 C C . GLY A 1 85 ? -10.614 10.190 0.408 1.00 94.88 85 GLY A C 1
ATOM 676 O O . GLY A 1 85 ? -9.995 9.174 0.083 1.00 94.88 85 GLY A O 1
ATOM 677 N N . ARG A 1 86 ? -11.889 10.138 0.811 1.00 93.06 86 ARG A N 1
ATOM 678 C CA . ARG A 1 86 ? -12.603 8.877 1.081 1.00 93.06 86 ARG A CA 1
ATOM 679 C C . ARG A 1 86 ? -12.529 7.862 -0.064 1.00 93.06 86 ARG A C 1
ATOM 681 O O . ARG A 1 86 ? -12.147 6.725 0.175 1.00 93.06 86 ARG A O 1
ATOM 688 N N . GLN A 1 87 ? -12.796 8.278 -1.303 1.00 93.44 87 GLN A N 1
ATOM 689 C CA . GLN A 1 87 ? -12.731 7.378 -2.465 1.00 93.44 87 GLN A CA 1
ATOM 690 C C . GLN A 1 87 ? -11.325 6.796 -2.690 1.00 93.44 87 GLN A C 1
ATOM 692 O O . GLN A 1 87 ? -11.185 5.628 -3.049 1.00 93.44 87 GLN A O 1
ATOM 697 N N . GLY A 1 88 ? -10.278 7.594 -2.454 1.00 93.69 88 GLY A N 1
ATOM 698 C CA . GLY A 1 88 ? -8.891 7.140 -2.554 1.00 93.69 88 GLY A CA 1
ATOM 699 C C . GLY A 1 88 ? -8.557 6.101 -1.485 1.00 93.69 88 GLY A C 1
ATOM 700 O O . GLY A 1 88 ? -7.983 5.059 -1.798 1.00 93.69 88 GLY A O 1
ATOM 701 N N . VAL A 1 89 ? -8.981 6.346 -0.241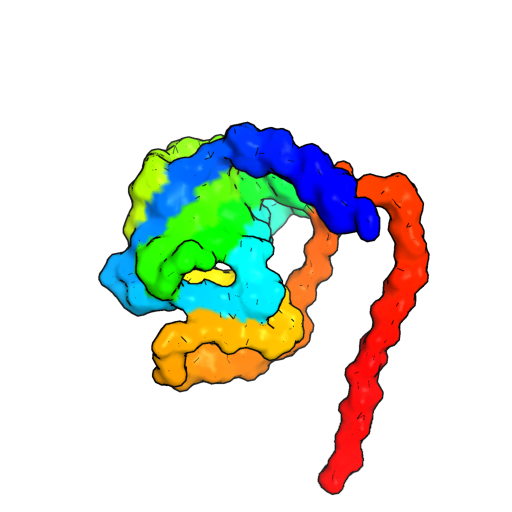 1.00 94.94 89 VAL A N 1
ATOM 702 C CA . VAL A 1 89 ? -8.835 5.389 0.865 1.00 94.94 89 VAL A CA 1
ATOM 703 C C . VAL A 1 89 ? -9.588 4.091 0.578 1.00 94.94 89 VAL A C 1
ATOM 705 O O . VAL A 1 89 ? -9.012 3.014 0.714 1.00 94.94 89 VAL A O 1
ATOM 708 N N . ASP A 1 90 ? -10.833 4.177 0.111 1.00 93.81 90 ASP A N 1
ATOM 709 C CA . ASP A 1 90 ? -11.654 3.005 -0.205 1.00 93.81 90 ASP A CA 1
ATOM 710 C C . ASP A 1 90 ? -11.041 2.178 -1.347 1.00 93.81 90 ASP A C 1
ATOM 712 O O . ASP A 1 90 ? -11.003 0.947 -1.271 1.00 93.81 90 ASP A O 1
ATOM 716 N N . ARG A 1 91 ? -10.482 2.832 -2.377 1.00 92.44 91 ARG A N 1
ATOM 717 C CA . ARG A 1 91 ? -9.764 2.153 -3.468 1.00 92.44 91 ARG A CA 1
ATOM 718 C C . ARG A 1 91 ? -8.522 1.420 -2.957 1.00 92.44 91 ARG A C 1
ATOM 720 O O . ARG A 1 91 ? -8.328 0.254 -3.298 1.00 92.44 91 ARG A O 1
ATOM 727 N N . LEU A 1 92 ? -7.703 2.077 -2.135 1.00 94.31 92 LEU A N 1
ATOM 728 C CA . LEU A 1 92 ? -6.487 1.486 -1.562 1.00 94.31 92 LEU A CA 1
ATOM 729 C C . LEU A 1 92 ? -6.812 0.309 -0.629 1.00 94.31 92 LEU A C 1
ATOM 731 O O . LEU A 1 92 ? -6.172 -0.739 -0.710 1.00 94.31 92 LEU A O 1
ATOM 735 N N . ASN A 1 93 ? -7.846 0.444 0.202 1.00 94.75 93 ASN A N 1
ATOM 736 C CA . ASN A 1 93 ? -8.317 -0.631 1.073 1.00 94.75 93 ASN A CA 1
ATOM 737 C C . ASN A 1 93 ? -8.870 -1.811 0.269 1.00 94.75 93 ASN A C 1
ATOM 739 O O . ASN A 1 93 ? -8.568 -2.955 0.593 1.00 94.75 93 ASN A O 1
ATOM 743 N N . ARG A 1 94 ? -9.616 -1.555 -0.814 1.00 92.12 94 ARG A N 1
ATOM 744 C CA . ARG A 1 94 ? -10.128 -2.617 -1.688 1.00 92.12 94 ARG A CA 1
ATOM 745 C C . ARG A 1 94 ? -9.003 -3.408 -2.346 1.00 92.12 94 ARG A C 1
ATOM 747 O O . ARG A 1 94 ? -9.077 -4.630 -2.380 1.00 92.12 94 ARG A O 1
ATOM 754 N N . LEU A 1 95 ? -7.965 -2.735 -2.846 1.00 91.12 95 LEU A N 1
ATOM 755 C CA . LEU A 1 95 ? -6.791 -3.413 -3.408 1.00 91.12 95 LEU A CA 1
ATOM 756 C C . LEU A 1 95 ? -6.113 -4.311 -2.370 1.00 91.12 95 LEU A C 1
ATOM 758 O O . LEU A 1 95 ? -5.740 -5.435 -2.691 1.00 91.12 95 LEU A O 1
ATOM 762 N N . ARG A 1 96 ? -6.011 -3.851 -1.121 1.00 93.06 96 ARG A N 1
ATOM 763 C CA . ARG A 1 96 ? -5.461 -4.664 -0.034 1.00 93.06 96 ARG A CA 1
ATOM 764 C C . ARG A 1 96 ? -6.344 -5.845 0.327 1.00 93.06 96 ARG A C 1
ATOM 766 O O . ARG A 1 96 ? -5.848 -6.956 0.446 1.00 93.06 96 ARG A O 1
ATOM 773 N N . ALA A 1 97 ? -7.652 -5.635 0.405 1.00 91.06 97 ALA A N 1
ATOM 774 C CA . ALA A 1 97 ? -8.596 -6.707 0.675 1.00 91.06 97 ALA A CA 1
ATOM 775 C C . ALA A 1 97 ? -8.613 -7.785 -0.415 1.00 91.06 97 ALA A C 1
ATOM 777 O O . ALA A 1 97 ? -8.874 -8.946 -0.117 1.00 91.06 97 ALA A O 1
ATOM 778 N N . LEU A 1 98 ? -8.323 -7.413 -1.666 1.00 89.19 98 LEU A N 1
ATOM 779 C CA . LEU A 1 98 ? -8.136 -8.369 -2.756 1.00 89.19 98 LEU A CA 1
ATOM 780 C C . LEU A 1 98 ? -6.855 -9.186 -2.600 1.00 89.19 98 LEU A C 1
ATOM 782 O O . LEU A 1 98 ? -6.838 -10.317 -3.058 1.00 89.19 98 LEU A O 1
ATOM 786 N N . GLN A 1 99 ? -5.800 -8.633 -1.999 1.00 86.31 99 GLN A N 1
ATOM 787 C CA . GLN A 1 99 ? -4.534 -9.340 -1.797 1.00 86.31 99 GLN A CA 1
ATOM 788 C C . GLN A 1 99 ? -4.510 -10.172 -0.511 1.00 86.31 99 GLN A C 1
ATOM 790 O O . GLN A 1 99 ? -3.722 -11.099 -0.440 1.00 86.31 99 GLN A O 1
ATOM 795 N N . ALA A 1 100 ? -5.352 -9.894 0.484 1.00 86.06 100 ALA A N 1
ATOM 796 C CA . ALA A 1 100 ? -5.369 -10.661 1.730 1.00 86.06 100 ALA A CA 1
ATOM 797 C C . ALA A 1 100 ? -5.591 -12.167 1.496 1.00 86.06 100 ALA A C 1
ATOM 799 O O . ALA A 1 100 ? -6.407 -12.558 0.652 1.00 86.06 100 ALA A O 1
ATOM 800 N N . ASP A 1 101 ? -4.878 -12.999 2.254 1.00 79.12 101 ASP A N 1
ATOM 801 C CA . ASP A 1 101 ? -5.026 -14.455 2.182 1.00 79.12 101 ASP A CA 1
ATOM 802 C C . ASP A 1 101 ? -6.253 -14.906 2.986 1.00 79.12 101 ASP A C 1
ATOM 804 O O . ASP A 1 101 ? -7.140 -15.593 2.468 1.00 79.12 101 ASP A O 1
ATOM 808 N N . GLU A 1 102 ? -6.333 -14.473 4.241 1.00 78.44 102 GLU A N 1
ATOM 809 C CA . GLU A 1 102 ? -7.346 -14.900 5.201 1.00 78.44 102 GLU A CA 1
ATOM 810 C C . GLU A 1 102 ? -7.877 -13.743 6.061 1.00 78.44 102 GLU A C 1
ATOM 812 O O . GLU A 1 102 ? -9.086 -13.680 6.308 1.00 78.44 102 GLU A O 1
ATOM 817 N N . TYR A 1 103 ? -7.021 -12.798 6.472 1.00 81.56 103 TYR A N 1
ATOM 818 C CA . TYR A 1 103 ? -7.377 -11.790 7.478 1.00 81.56 103 TYR A CA 1
ATOM 819 C C . TYR A 1 103 ? -7.250 -10.340 7.001 1.00 81.56 103 TYR A C 1
ATOM 821 O O . TYR A 1 103 ? -6.255 -9.929 6.404 1.00 81.56 103 TYR A O 1
ATOM 829 N N . LEU A 1 104 ? -8.252 -9.530 7.368 1.00 87.44 104 LEU A N 1
ATOM 830 C CA . LEU A 1 104 ? -8.194 -8.067 7.334 1.00 87.44 104 LEU A CA 1
ATOM 831 C C . LEU A 1 104 ? -8.171 -7.527 8.759 1.00 87.44 104 LEU A C 1
ATOM 833 O O . LEU A 1 104 ? -8.960 -7.952 9.603 1.00 87.44 104 LEU A O 1
ATOM 837 N N . TYR A 1 105 ? -7.319 -6.537 8.998 1.00 87.38 105 TYR A N 1
ATOM 838 C CA . TYR A 1 105 ? -7.173 -5.878 10.288 1.00 87.38 105 TYR A CA 1
ATOM 839 C C . TYR A 1 105 ? -7.492 -4.390 10.173 1.00 87.38 105 TYR A C 1
ATOM 841 O O . TYR A 1 105 ? -7.055 -3.690 9.253 1.00 87.38 105 TYR A O 1
ATOM 849 N N . ALA A 1 106 ? -8.241 -3.899 11.151 1.00 88.06 106 ALA A N 1
ATOM 850 C CA . ALA A 1 106 ? -8.656 -2.514 11.260 1.00 88.06 106 ALA A CA 1
ATOM 851 C C . ALA A 1 106 ? -8.636 -2.078 12.723 1.00 88.06 106 ALA A C 1
ATOM 853 O O . ALA A 1 106 ? -8.859 -2.882 13.621 1.00 88.06 106 ALA A O 1
ATOM 854 N N . HIS A 1 107 ? -8.399 -0.788 12.955 1.00 79.44 107 HIS A N 1
ATOM 855 C CA . HIS A 1 107 ? -8.375 -0.222 14.307 1.00 79.44 107 HIS A CA 1
ATOM 856 C C . HIS A 1 107 ? -9.754 -0.147 14.991 1.00 79.44 107 HIS A C 1
ATOM 858 O O . HIS A 1 107 ? -9.818 0.116 16.186 1.00 79.44 107 HIS A O 1
ATOM 864 N N . LEU A 1 108 ? -10.846 -0.346 14.245 1.00 81.44 108 LEU A N 1
ATOM 865 C CA . LEU A 1 108 ? -12.228 -0.312 14.725 1.00 81.44 108 LEU A CA 1
ATOM 866 C C . LEU A 1 108 ? -13.039 -1.384 13.994 1.00 81.44 108 LEU A C 1
ATOM 868 O O . LEU A 1 108 ? -12.782 -1.644 12.814 1.00 81.44 108 LEU A O 1
ATOM 872 N N . ASP A 1 109 ? -14.043 -1.948 14.669 1.00 69.25 109 ASP A N 1
ATOM 873 C CA . ASP A 1 109 ? -15.060 -2.756 13.996 1.00 69.25 109 ASP A CA 1
ATOM 874 C C . ASP A 1 109 ? -15.898 -1.850 13.086 1.00 69.25 109 ASP A C 1
ATOM 876 O O . ASP A 1 109 ? -16.368 -0.782 13.487 1.00 69.25 109 ASP A O 1
ATOM 880 N N . HIS A 1 110 ? -16.019 -2.235 11.820 1.00 74.94 110 HIS A N 1
ATOM 881 C CA . HIS A 1 110 ? -16.610 -1.392 10.796 1.00 74.94 110 HIS A CA 1
ATOM 882 C C . HIS A 1 110 ? -17.317 -2.253 9.753 1.00 74.94 110 HIS A C 1
ATOM 884 O O . HIS A 1 110 ? -16.691 -3.013 9.010 1.00 74.94 110 HIS A O 1
ATOM 890 N N . GLU A 1 111 ? -18.634 -2.080 9.628 1.00 74.38 111 GLU A N 1
ATOM 891 C CA . GLU A 1 111 ? -19.480 -2.940 8.795 1.00 74.38 111 GLU A CA 1
ATOM 892 C C . GLU A 1 111 ? -19.022 -2.990 7.327 1.00 74.38 111 GLU A C 1
ATOM 894 O O . GLU A 1 111 ? -19.007 -4.054 6.708 1.00 74.38 111 GLU A O 1
ATOM 899 N N . VAL A 1 112 ? -18.572 -1.858 6.776 1.00 75.31 112 VAL A N 1
ATOM 900 C CA . VAL A 1 112 ? -18.035 -1.798 5.403 1.00 75.31 112 VAL A CA 1
ATOM 901 C C . VAL A 1 112 ? -16.825 -2.720 5.219 1.00 75.31 112 VAL A C 1
ATOM 903 O O . VAL A 1 112 ? -16.709 -3.357 4.177 1.00 75.31 112 VAL A O 1
ATOM 906 N N . ILE A 1 113 ? -15.955 -2.849 6.226 1.00 75.06 113 ILE A N 1
ATOM 907 C CA . ILE A 1 113 ? -14.783 -3.735 6.167 1.00 75.06 113 ILE A CA 1
ATOM 908 C C . ILE A 1 113 ? -15.231 -5.187 6.246 1.00 75.06 113 ILE A C 1
ATOM 910 O O . ILE A 1 113 ? -14.750 -6.013 5.475 1.00 75.06 113 ILE A O 1
ATOM 914 N N . ARG A 1 114 ? -16.214 -5.495 7.099 1.00 75.94 114 ARG A N 1
ATOM 915 C CA . ARG A 1 114 ? -16.801 -6.839 7.162 1.00 75.94 114 ARG A CA 1
ATOM 916 C C . ARG A 1 114 ? -17.401 -7.249 5.818 1.00 75.94 114 ARG A C 1
ATOM 918 O O . ARG A 1 114 ? -17.133 -8.344 5.330 1.00 75.94 114 ARG A O 1
ATOM 925 N N . ARG A 1 115 ? -18.176 -6.361 5.187 1.00 79.25 115 ARG A N 1
ATOM 926 C CA . ARG A 1 115 ? -18.730 -6.584 3.840 1.00 79.25 115 ARG A CA 1
ATOM 927 C C . ARG A 1 115 ? -17.618 -6.745 2.800 1.00 79.25 115 ARG A C 1
ATOM 929 O O . ARG A 1 115 ? -17.724 -7.613 1.940 1.00 79.25 115 ARG A O 1
ATOM 936 N N . MET A 1 116 ? -16.544 -5.960 2.904 1.00 80.12 116 MET A N 1
ATOM 937 C CA . MET A 1 116 ? -15.378 -6.061 2.024 1.00 80.12 116 MET A CA 1
ATOM 938 C C . MET A 1 116 ? -14.678 -7.419 2.159 1.00 80.12 116 MET A C 1
ATOM 940 O O . MET A 1 116 ? -14.459 -8.063 1.141 1.00 80.12 116 MET A O 1
ATOM 944 N N . ALA A 1 117 ? -14.420 -7.889 3.383 1.00 79.00 117 ALA A N 1
ATOM 945 C CA . ALA A 1 117 ? -13.810 -9.195 3.646 1.00 79.00 117 ALA A CA 1
ATOM 946 C C . ALA A 1 117 ? -14.621 -10.346 3.031 1.00 79.00 117 ALA A C 1
ATOM 948 O O . ALA A 1 117 ? -14.068 -11.259 2.421 1.00 79.00 117 ALA A O 1
ATOM 949 N N . VAL A 1 118 ? -15.951 -10.286 3.152 1.00 80.69 118 VAL A N 1
ATOM 950 C CA . VAL A 1 118 ? -16.847 -11.272 2.531 1.00 80.69 118 VAL A CA 1
ATOM 951 C C . VAL A 1 118 ? -16.762 -11.202 1.005 1.00 80.69 118 VAL A C 1
ATOM 953 O O . VAL A 1 118 ? -16.664 -12.240 0.355 1.00 80.69 118 VAL A O 1
ATOM 956 N N . ALA A 1 119 ? -16.769 -9.995 0.434 1.00 80.81 119 ALA A N 1
ATOM 957 C CA . ALA A 1 119 ? -16.763 -9.786 -1.011 1.00 80.81 119 ALA A CA 1
ATOM 958 C C . ALA A 1 119 ? -15.435 -10.161 -1.691 1.00 80.81 119 ALA A C 1
ATOM 960 O O . ALA A 1 119 ? -15.446 -10.514 -2.868 1.00 80.81 119 ALA A O 1
ATOM 961 N N . THR A 1 120 ? -14.302 -10.078 -0.987 1.00 79.12 120 THR A N 1
ATOM 962 C CA . THR A 1 120 ? -12.973 -10.381 -1.549 1.00 79.12 120 THR A CA 1
ATOM 963 C C . THR A 1 120 ? -12.447 -11.764 -1.179 1.00 79.12 120 THR A C 1
ATOM 965 O O . THR A 1 120 ? -11.354 -12.138 -1.607 1.00 79.12 120 THR A O 1
ATOM 968 N N . LYS A 1 121 ? -13.219 -12.571 -0.442 1.00 78.00 121 LYS A N 1
ATOM 969 C CA . LYS A 1 121 ? -12.812 -13.918 -0.030 1.00 78.00 121 LYS A CA 1
ATOM 970 C C . LYS A 1 121 ? -12.384 -14.768 -1.233 1.00 78.00 121 LYS A C 1
ATOM 972 O O . LYS A 1 121 ? -13.161 -14.990 -2.158 1.00 78.00 121 LYS A O 1
ATOM 977 N N . GLY A 1 122 ? -11.142 -15.256 -1.212 1.00 74.75 122 GLY A N 1
ATOM 978 C CA . GLY A 1 122 ? -10.579 -16.086 -2.284 1.00 74.75 122 GLY A CA 1
ATOM 979 C C . GLY A 1 122 ? -10.275 -15.341 -3.592 1.00 74.75 122 GLY A C 1
ATOM 980 O O . GLY A 1 122 ? -10.066 -15.991 -4.614 1.00 74.75 122 GLY A O 1
ATOM 981 N N . SER A 1 123 ? -10.249 -14.004 -3.574 1.00 77.50 123 SER A N 1
ATOM 982 C CA . SER A 1 123 ? -10.018 -13.166 -4.762 1.00 77.50 123 SER A CA 1
ATOM 983 C C . SER A 1 123 ? -8.544 -12.828 -5.017 1.00 77.50 123 SER A C 1
ATOM 985 O O . SER A 1 123 ? -8.269 -12.026 -5.913 1.00 77.50 123 SER A O 1
ATOM 987 N N . ARG A 1 1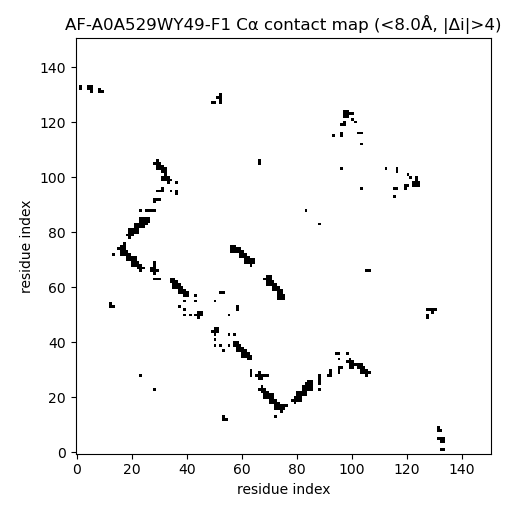24 ? -7.603 -13.426 -4.266 1.00 72.44 124 ARG A N 1
ATOM 988 C CA . ARG A 1 124 ? -6.167 -13.144 -4.392 1.00 72.44 124 ARG A CA 1
ATOM 989 C C . ARG A 1 124 ? -5.695 -13.284 -5.844 1.00 72.44 124 ARG A C 1
ATOM 991 O O . ARG A 1 124 ? -5.804 -14.378 -6.413 1.00 72.44 124 ARG A O 1
ATOM 998 N N . PRO A 1 125 ? -5.183 -12.202 -6.466 1.00 66.94 125 PRO A N 1
ATOM 999 C CA . PRO A 1 125 ? -4.691 -12.252 -7.833 1.00 66.94 125 PRO A CA 1
ATOM 1000 C C . PRO A 1 125 ? -3.562 -13.271 -7.984 1.00 66.94 125 PRO A C 1
ATOM 1002 O O . PRO A 1 125 ? -2.700 -13.408 -7.115 1.00 66.94 125 PRO A O 1
ATOM 1005 N N . ARG A 1 126 ? -3.521 -13.963 -9.128 1.00 59.66 126 ARG A N 1
ATOM 1006 C CA . ARG A 1 126 ? -2.355 -14.768 -9.511 1.00 59.66 126 ARG A CA 1
ATOM 1007 C C . ARG A 1 126 ? -1.218 -13.817 -9.863 1.00 59.66 126 ARG A C 1
ATOM 1009 O O . ARG A 1 126 ? -1.140 -13.337 -10.988 1.00 59.66 126 ARG A O 1
ATOM 1016 N N . MET A 1 127 ? -0.384 -13.507 -8.881 1.00 55.78 127 MET A N 1
ATOM 1017 C CA . MET A 1 127 ? 0.750 -12.618 -9.067 1.00 55.78 127 MET A CA 1
ATOM 1018 C C . MET A 1 127 ? 1.960 -13.410 -9.571 1.00 55.78 127 MET A C 1
ATOM 1020 O O . MET A 1 127 ? 2.411 -14.344 -8.910 1.00 55.78 127 MET A O 1
ATOM 1024 N N . THR A 1 128 ? 2.491 -13.044 -10.735 1.00 47.22 128 THR A N 1
ATOM 1025 C CA . THR A 1 128 ? 3.765 -13.562 -11.244 1.00 47.22 128 THR A CA 1
ATOM 1026 C C . THR A 1 128 ? 4.921 -12.847 -10.550 1.00 47.22 128 THR A C 1
ATOM 1028 O O . THR A 1 128 ? 5.104 -11.643 -10.706 1.00 47.22 128 THR A O 1
ATOM 1031 N N . THR A 1 129 ? 5.723 -13.580 -9.780 1.00 45.66 129 THR A N 1
ATOM 1032 C CA . THR A 1 129 ? 7.030 -13.128 -9.279 1.00 45.66 129 THR A CA 1
ATOM 1033 C C . THR A 1 129 ? 8.131 -13.552 -10.249 1.00 45.66 129 THR A C 1
ATOM 1035 O O . THR A 1 129 ? 9.047 -14.296 -9.901 1.00 45.66 129 THR A O 1
ATOM 1038 N N . GLU A 1 130 ? 8.054 -13.109 -11.504 1.00 42.91 130 GLU A N 1
ATOM 1039 C CA . GLU A 1 130 ? 9.181 -13.295 -12.419 1.00 42.91 130 GLU A CA 1
ATOM 1040 C C . GLU A 1 130 ? 10.316 -12.331 -12.046 1.00 42.91 130 GLU A C 1
ATOM 1042 O O . GLU A 1 130 ? 10.103 -11.140 -11.823 1.00 42.91 130 GLU A O 1
ATOM 1047 N N . GLY A 1 131 ? 11.533 -12.870 -11.923 1.00 45.66 131 GLY A N 1
ATOM 1048 C CA . GLY A 1 131 ? 12.759 -12.096 -11.699 1.00 45.66 131 GLY A CA 1
ATOM 1049 C C . GLY A 1 131 ? 13.377 -12.195 -10.301 1.00 45.66 131 GLY A C 1
ATOM 1050 O O . GLY A 1 131 ? 14.584 -11.990 -10.174 1.00 45.66 131 GLY A O 1
ATOM 1051 N N . PHE A 1 132 ? 12.634 -12.599 -9.263 1.00 41.53 132 PHE A N 1
ATOM 1052 C CA . PHE A 1 132 ? 13.167 -12.643 -7.894 1.00 41.53 132 PHE A CA 1
ATOM 1053 C C . PHE A 1 132 ? 12.807 -13.935 -7.139 1.00 41.53 132 PHE A C 1
ATOM 1055 O O . PHE A 1 132 ? 11.688 -14.146 -6.692 1.00 41.53 132 PHE A O 1
ATOM 1062 N N . GLY A 1 133 ? 13.810 -14.813 -7.016 1.00 42.59 133 GLY A N 1
ATOM 1063 C CA . GLY A 1 133 ? 13.756 -16.129 -6.365 1.00 42.59 133 GLY A CA 1
ATOM 1064 C C . GLY A 1 133 ? 14.920 -17.027 -6.826 1.00 42.59 133 GLY A C 1
ATOM 1065 O O . GLY A 1 133 ? 15.703 -16.609 -7.693 1.00 42.59 133 GLY A O 1
ATOM 1066 N N . PRO A 1 134 ? 15.127 -18.220 -6.239 1.00 41.69 134 PRO A N 1
ATOM 1067 C CA . PRO A 1 134 ? 16.059 -19.216 -6.774 1.00 41.69 134 PRO A CA 1
ATOM 1068 C C . PRO A 1 134 ? 15.598 -19.707 -8.160 1.00 41.69 134 PRO A C 1
ATOM 1070 O O . PRO A 1 134 ? 14.409 -19.879 -8.396 1.00 41.69 134 PRO A O 1
ATOM 1073 N N . LYS A 1 135 ? 16.542 -19.967 -9.082 1.00 46.16 135 LYS A N 1
ATOM 1074 C CA . LYS A 1 135 ? 16.273 -20.343 -10.495 1.00 46.16 135 LYS A CA 1
ATOM 1075 C C . LYS A 1 135 ? 15.469 -21.645 -10.673 1.00 46.16 135 LYS A C 1
ATOM 1077 O O . LYS A 1 135 ? 15.041 -21.955 -11.777 1.00 46.16 135 LYS A O 1
ATOM 1082 N N . LYS A 1 136 ? 15.295 -22.416 -9.600 1.00 44.59 136 LYS A N 1
ATOM 1083 C CA . LYS A 1 136 ? 14.451 -23.607 -9.534 1.00 44.59 136 LYS A CA 1
ATOM 1084 C C . LYS A 1 136 ? 13.526 -23.429 -8.337 1.00 44.59 136 LYS A C 1
ATOM 1086 O O . LYS A 1 136 ? 13.972 -23.546 -7.197 1.00 44.59 136 LYS A O 1
ATOM 1091 N N . PHE A 1 137 ? 12.261 -23.123 -8.588 1.00 42.62 137 PHE A N 1
ATOM 1092 C CA . PHE A 1 137 ? 11.245 -23.299 -7.561 1.00 42.62 137 PHE A CA 1
ATOM 1093 C C . PHE A 1 137 ? 11.080 -24.805 -7.334 1.00 42.62 137 PHE A C 1
ATOM 1095 O O . PHE A 1 137 ? 11.000 -25.571 -8.295 1.00 42.62 137 PHE A O 1
ATOM 1102 N N . ALA A 1 138 ? 11.052 -25.248 -6.076 1.00 36.06 138 ALA A N 1
ATOM 1103 C CA . ALA A 1 138 ? 10.483 -26.557 -5.785 1.00 36.06 138 ALA A CA 1
ATOM 1104 C C . ALA A 1 138 ? 9.024 -26.529 -6.260 1.00 36.06 138 ALA A C 1
ATOM 1106 O O . ALA A 1 138 ? 8.344 -25.516 -6.083 1.00 36.06 138 ALA A O 1
ATOM 1107 N N . ALA A 1 139 ? 8.555 -27.604 -6.894 1.00 37.34 139 ALA A N 1
ATOM 1108 C CA . ALA A 1 139 ? 7.151 -27.740 -7.247 1.00 37.34 139 ALA A CA 1
ATOM 1109 C C . ALA A 1 139 ? 6.332 -27.791 -5.951 1.00 37.34 139 ALA A C 1
ATOM 1111 O O . ALA A 1 139 ? 6.132 -28.850 -5.364 1.00 37.34 139 ALA A O 1
ATOM 1112 N N . THR A 1 140 ? 5.901 -26.632 -5.461 1.00 37.19 140 THR A N 1
ATOM 1113 C CA . THR A 1 140 ? 4.991 -26.563 -4.327 1.00 37.19 140 THR A CA 1
ATOM 1114 C C . THR A 1 140 ? 3.600 -26.847 -4.860 1.00 37.19 140 THR A C 1
ATOM 1116 O O . THR A 1 140 ? 2.931 -25.975 -5.416 1.00 37.19 140 THR A O 1
ATOM 1119 N N . THR A 1 141 ? 3.157 -28.090 -4.705 1.00 35.59 141 THR A N 1
ATOM 1120 C CA . THR A 1 141 ? 1.758 -28.461 -4.887 1.00 35.59 141 THR A CA 1
ATOM 1121 C C . THR A 1 141 ? 0.960 -27.762 -3.790 1.00 35.59 141 THR A C 1
ATOM 1123 O O . THR A 1 141 ? 0.860 -28.245 -2.664 1.00 35.59 141 THR A O 1
ATOM 1126 N N . LEU A 1 142 ? 0.405 -26.588 -4.096 1.00 38.41 142 LEU A N 1
ATOM 1127 C CA . LEU A 1 142 ? -0.593 -25.961 -3.237 1.00 38.41 142 LEU A CA 1
ATOM 1128 C C . LEU A 1 142 ? -1.815 -26.878 -3.220 1.00 38.41 142 LEU A C 1
ATOM 1130 O O . LEU A 1 142 ? -2.623 -26.905 -4.152 1.00 38.41 142 LEU A O 1
ATOM 1134 N N . ARG A 1 143 ? -1.930 -27.671 -2.155 1.00 32.03 143 ARG A N 1
ATOM 1135 C CA . ARG A 1 143 ? -3.102 -28.496 -1.898 1.00 32.03 143 ARG A CA 1
ATOM 1136 C C . ARG A 1 143 ? -4.253 -27.535 -1.610 1.00 32.03 143 ARG A C 1
ATOM 1138 O O . ARG A 1 143 ? -4.391 -27.043 -0.496 1.00 32.03 143 ARG A O 1
ATOM 1145 N N . ARG A 1 144 ? -5.069 -27.230 -2.627 1.00 37.62 144 ARG A N 1
ATOM 1146 C CA . ARG A 1 144 ? -6.361 -26.558 -2.434 1.00 37.62 144 ARG A CA 1
ATOM 1147 C C . ARG A 1 144 ? -7.201 -27.442 -1.517 1.00 37.62 144 ARG A C 1
ATOM 1149 O O . ARG A 1 144 ? -7.801 -28.418 -1.963 1.00 37.62 144 ARG A O 1
ATOM 1156 N N . GLY A 1 145 ? -7.209 -27.111 -0.231 1.00 34.34 145 GLY A N 1
ATOM 1157 C CA . GLY A 1 145 ? -8.105 -27.699 0.748 1.00 34.34 145 GLY A CA 1
ATOM 1158 C C . GLY A 1 145 ? -9.532 -27.270 0.442 1.00 34.34 145 GLY A C 1
ATOM 1159 O O . GLY A 1 145 ? -10.004 -26.253 0.936 1.00 34.34 145 GLY A O 1
ATOM 1160 N N . ARG A 1 146 ? -10.229 -28.047 -0.387 1.00 45.12 146 ARG A N 1
ATOM 1161 C CA . ARG A 1 146 ? -11.689 -28.061 -0.411 1.00 45.12 146 ARG A CA 1
ATOM 1162 C C . ARG A 1 146 ? -12.129 -28.849 0.821 1.00 45.12 146 ARG A C 1
ATOM 1164 O O . ARG A 1 146 ? -12.243 -30.068 0.765 1.00 45.12 146 ARG A O 1
ATOM 1171 N N . ALA A 1 147 ? -12.316 -28.169 1.947 1.00 37.16 147 ALA A N 1
ATOM 1172 C CA . ALA A 1 147 ? -13.050 -28.754 3.059 1.00 37.16 147 ALA A CA 1
ATOM 1173 C C . ALA A 1 147 ? -14.543 -28.659 2.723 1.00 37.16 147 ALA A C 1
ATOM 1175 O O . ALA A 1 147 ? -15.157 -27.599 2.841 1.00 37.16 147 ALA A O 1
ATOM 1176 N N . ASN A 1 148 ? -15.104 -29.770 2.244 1.00 44.62 148 ASN A N 1
ATOM 1177 C CA . ASN A 1 148 ? -16.540 -30.010 2.300 1.00 44.62 148 ASN A CA 1
ATOM 1178 C C . ASN A 1 148 ? -16.988 -29.854 3.762 1.00 44.62 148 ASN A C 1
ATOM 1180 O O . ASN A 1 148 ? -16.415 -30.493 4.644 1.00 44.62 148 ASN A O 1
ATOM 1184 N N . ARG A 1 149 ? -18.012 -29.039 4.020 1.00 35.78 149 ARG A N 1
ATOM 1185 C CA . ARG A 1 149 ? -18.831 -29.180 5.229 1.00 35.78 149 ARG A CA 1
ATOM 1186 C C . ARG A 1 149 ? -20.123 -29.890 4.823 1.00 35.78 149 ARG A C 1
ATOM 1188 O O . ARG A 1 149 ? -20.719 -29.452 3.837 1.00 35.78 149 ARG A O 1
ATOM 1195 N N . PRO A 1 150 ? -20.531 -30.976 5.502 1.00 41.69 150 PRO A N 1
ATOM 1196 C CA . PRO A 1 150 ? -21.893 -31.461 5.381 1.00 41.69 150 PRO A CA 1
ATOM 1197 C C . PRO A 1 150 ? -22.849 -30.442 6.019 1.00 41.69 150 PRO A C 1
ATOM 1199 O O . PRO A 1 150 ? -22.443 -29.659 6.882 1.00 41.69 150 PRO A O 1
ATOM 1202 N N . SER A 1 151 ? -24.066 -30.459 5.481 1.00 46.75 151 SER A N 1
ATOM 1203 C CA . SER A 1 151 ? -25.273 -29.688 5.813 1.00 46.75 151 SER A CA 1
ATOM 1204 C C . SER A 1 151 ? -25.493 -29.407 7.292 1.00 46.75 151 SER A C 1
ATOM 1206 O O . SER A 1 151 ? -25.391 -30.384 8.069 1.00 46.75 151 SER A O 1
#

Secondary structure (DSSP, 8-state):
-HHHHHHHHHHHHHHHSEEEEEEESSS---EESS--EEEE-GGG-BTTTBT-TTTSTTEEEEEESSSSEEEEEESS---SEEEE-HHHHHHHHHHHHHH-SS-EE-SS--HHHHHHHHHHTT-------TTSS-SS-----------PPP-

pLDDT: mean 78.78, std 19.25, range [32.03, 97.5]

Nearest PDB structures (foldseek):
  7zg3-assembly2_B  TM=2.804E-01  e=8.495E-01  Mus musculus
  8bq7-assembly1_A  TM=2.763E-01  e=1.335E+00  Mus musculus
  8yb4-assembly1_A  TM=4.731E-01  e=6.714E+00  Arabidopsis thaliana
  9iuz-assembly1_A  TM=2.702E-01  e=2.899E+00  Arabidopsis thaliana
  2byd-assembly1_A  TM=3.425E-01  e=7.640E+00  Homo sapiens

Solvent-accessible surface area (backbone atoms only — not comparable to full-atom values): 8991 Å² total; per-residue (Å²): 126,69,66,60,60,27,48,68,58,46,46,64,56,61,69,70,31,42,66,24,40,36,34,40,78,31,80,56,48,52,45,37,80,47,47,72,40,76,49,60,56,74,88,72,42,40,96,86,72,42,58,52,46,83,78,28,68,62,22,38,38,36,34,64,78,44,49,47,36,26,43,37,34,23,63,61,87,79,62,60,65,48,72,27,47,49,71,53,33,52,51,55,37,49,58,39,46,27,51,21,79,86,44,80,45,61,98,59,95,47,71,70,55,56,53,46,54,67,74,22,64,85,50,48,70,90,75,69,70,72,92,54,62,69,98,68,74,76,88,74,80,78,76,79,79,78,76,81,74,85,133